Protein AF-A0A323UU46-F1 (afdb_monomer)

Secondary structure (DSSP, 8-state):
-PPP--SSHHHHHHHHTS-HHHHHHHHHHHHIIIIIT---HHHHHHHHHHHHHHH-GGGGSSEEEEEEEETTEEEEEEEETTS--HHHHHHTT-SEEEEE-HHHHHHHHHTT------TT----

Radius of gyration: 17.99 Å; Cα contacts (8 Å, |Δi|>4): 135; chains: 1; bounding box: 52×30×48 Å

Solvent-accessible surface area (backbone atoms only — not comparable to full-atom values): 7345 Å² total; per-residue (Å²): 128,86,77,75,80,56,82,46,66,70,60,34,54,54,49,70,58,35,52,74,68,54,36,50,56,30,54,55,40,18,49,46,30,26,72,77,63,65,38,57,63,61,59,11,46,53,51,18,47,52,56,46,39,74,77,39,69,63,51,78,48,71,55,42,32,33,44,37,26,43,96,92,44,77,50,78,47,78,43,54,54,85,74,71,49,64,67,60,46,40,75,75,64,34,78,43,68,41,81,50,58,64,69,59,47,30,53,75,75,38,78,67,57,84,82,93,68,67,96,77,70,68,82,130

Foldseek 3Di:
DPDDQQPDPVLNVQLVLADPVLNVQLRVQLCCCVPVVVDDSNVSS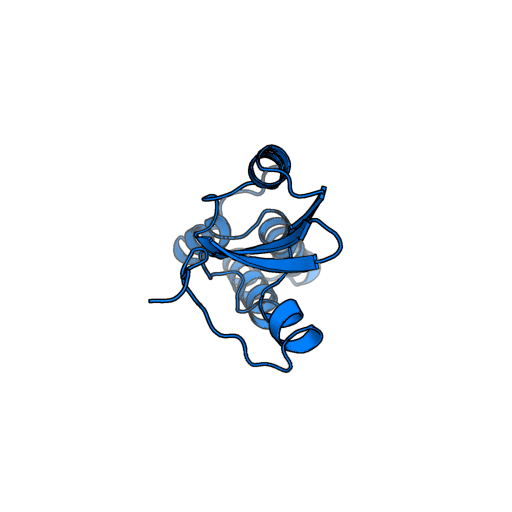VVSNVVSCVVAVCRSPQWWWKFWDAPNDTDIDIDGHPPDDPVNSVVVGTPDIDIDHPVCCCVVPVVNDDDDDDPPPDDD

Organism: NCBI:txid1121029

Nearest PDB structures (foldseek):
  8iy5-assembly1_R  TM=2.659E-01  e=7.001E-01  Homo sapiens
  8xvh-assembly1_R  TM=3.414E-01  e=7.570E+00  Clostridium perfringens
  8zrt-assembly1_R  TM=2.718E-01  e=6.273E+00  Homo sapiens
  8iy6-assembly1_R  TM=2.633E-01  e=9.726E+00  Homo sapiens

Mean predicted aligned error: 7.23 Å

Structure (mmCIF, N/CA/C/O backbone):
data_AF-A0A323UU46-F1
#
_entry.id   AF-A0A323UU46-F1
#
loop_
_atom_site.group_PDB
_atom_site.id
_atom_site.type_symbol
_atom_site.label_atom_id
_atom_site.label_alt_id
_atom_site.label_comp_id
_atom_site.label_asym_id
_atom_site.label_entity_id
_atom_site.label_seq_id
_atom_site.pdbx_PDB_ins_code
_atom_site.Cartn_x
_atom_site.Cartn_y
_atom_site.Cartn_z
_atom_site.occupancy
_atom_site.B_iso_or_equiv
_atom_site.auth_seq_id
_atom_site.auth_comp_id
_atom_site.auth_asym_id
_atom_site.auth_atom_id
_atom_site.pdbx_PDB_model_num
ATOM 1 N N . MET A 1 1 ? 13.255 14.004 -8.532 1.00 43.09 1 MET A N 1
ATOM 2 C CA . MET A 1 1 ? 12.666 14.493 -9.804 1.00 43.09 1 MET A CA 1
ATOM 3 C C . MET A 1 1 ? 11.403 13.683 -10.042 1.00 43.09 1 MET A C 1
ATOM 5 O O . MET A 1 1 ? 11.441 12.516 -9.683 1.00 43.09 1 MET A O 1
ATOM 9 N N . PRO A 1 2 ? 10.300 14.238 -10.572 1.00 51.19 2 PRO A N 1
ATOM 10 C CA . PRO A 1 2 ? 9.163 13.397 -10.943 1.00 51.19 2 PRO A CA 1
ATOM 11 C C . PRO A 1 2 ? 9.630 12.394 -12.002 1.00 51.19 2 PRO A C 1
ATOM 13 O O . PRO A 1 2 ? 10.237 12.811 -12.993 1.00 51.19 2 PRO A O 1
ATOM 16 N N . HIS A 1 3 ? 9.403 11.096 -11.789 1.00 58.81 3 HIS A N 1
ATOM 17 C CA . HIS A 1 3 ? 9.749 10.125 -12.818 1.00 58.81 3 HIS A CA 1
ATOM 18 C C . HIS A 1 3 ? 8.858 10.335 -14.044 1.00 58.81 3 HIS A C 1
ATOM 20 O O . HIS A 1 3 ? 7.665 10.640 -13.910 1.00 58.81 3 HIS A O 1
ATOM 26 N N . PRO A 1 4 ? 9.436 10.223 -15.250 1.00 75.19 4 PRO A N 1
ATOM 27 C CA . PRO A 1 4 ? 8.681 10.341 -16.482 1.00 75.19 4 PRO A CA 1
ATOM 28 C C . PRO A 1 4 ? 7.564 9.295 -16.523 1.00 75.19 4 PRO A C 1
ATOM 30 O O . PRO A 1 4 ? 7.734 8.176 -16.047 1.00 75.19 4 PRO A O 1
ATOM 33 N N . LYS A 1 5 ? 6.436 9.675 -17.130 1.00 87.44 5 LYS A N 1
ATOM 34 C CA . LYS A 1 5 ? 5.292 8.794 -17.395 1.00 87.44 5 LYS A CA 1
ATOM 35 C C . LYS A 1 5 ? 5.764 7.448 -17.962 1.00 87.44 5 LYS A C 1
ATOM 37 O O . LYS A 1 5 ? 6.632 7.453 -18.844 1.00 87.44 5 LYS A O 1
ATOM 42 N N . SER A 1 6 ? 5.198 6.340 -17.477 1.00 93.06 6 SER A N 1
ATOM 43 C CA . SER A 1 6 ? 5.506 5.007 -18.006 1.00 93.06 6 SER A CA 1
ATOM 44 C C . SER A 1 6 ? 5.110 4.902 -19.481 1.00 93.06 6 SER A C 1
ATOM 46 O O . SER A 1 6 ? 4.161 5.554 -19.929 1.00 93.06 6 SER A O 1
ATOM 48 N N . ILE A 1 7 ? 5.859 4.109 -20.249 1.00 94.00 7 ILE A N 1
ATOM 49 C CA . ILE A 1 7 ? 5.657 3.956 -21.697 1.00 94.00 7 ILE A CA 1
ATOM 50 C C . ILE A 1 7 ? 4.335 3.241 -21.964 1.00 94.00 7 ILE A C 1
ATOM 52 O O . ILE A 1 7 ? 3.531 3.688 -22.786 1.00 94.00 7 ILE A O 1
ATOM 56 N N . ASN A 1 8 ? 4.115 2.130 -21.262 1.00 95.88 8 ASN A N 1
ATOM 57 C CA . ASN A 1 8 ? 2.923 1.322 -21.434 1.00 95.88 8 ASN A CA 1
ATOM 58 C C . ASN A 1 8 ? 1.741 1.943 -20.662 1.00 95.88 8 ASN A C 1
ATOM 60 O O . ASN A 1 8 ? 1.849 2.118 -19.445 1.00 95.88 8 ASN A O 1
ATOM 64 N N . PRO A 1 9 ? 0.597 2.237 -21.314 1.00 94.38 9 PRO A N 1
ATOM 65 C CA . PRO A 1 9 ? -0.546 2.869 -20.652 1.00 94.38 9 PRO A CA 1
ATOM 66 C C . PRO A 1 9 ? -1.115 2.072 -19.473 1.00 94.38 9 PRO A C 1
ATOM 68 O O . PRO A 1 9 ? -1.557 2.674 -18.501 1.00 94.38 9 PRO A O 1
ATOM 71 N N . LEU A 1 10 ? -1.085 0.736 -19.537 1.00 93.69 10 LEU A N 1
ATOM 72 C CA . LEU A 1 10 ? -1.573 -0.116 -18.450 1.00 93.69 10 LEU A CA 1
ATOM 73 C C . LEU A 1 10 ? -0.642 -0.045 -17.238 1.00 93.69 10 LEU A C 1
ATOM 75 O O . LEU A 1 10 ? -1.105 0.016 -16.103 1.00 93.69 10 LEU A O 1
ATOM 79 N N . VAL A 1 11 ? 0.672 -0.023 -17.469 1.00 94.94 11 VAL A N 1
ATOM 80 C CA . VAL A 1 11 ? 1.650 0.150 -16.387 1.00 94.94 11 VAL A CA 1
ATOM 81 C C . VAL A 1 11 ? 1.498 1.535 -15.763 1.00 94.94 11 VAL A C 1
ATOM 83 O O . VAL A 1 11 ? 1.476 1.641 -14.543 1.00 94.94 11 VAL A O 1
ATOM 86 N N . ASP A 1 12 ? 1.315 2.578 -16.577 1.00 94.31 12 ASP A N 1
ATOM 87 C CA . ASP A 1 12 ? 1.108 3.948 -16.095 1.00 94.31 12 ASP A CA 1
ATOM 88 C C . ASP A 1 12 ? -0.132 4.072 -15.197 1.00 94.31 12 ASP A C 1
ATOM 90 O O . ASP A 1 12 ? -0.051 4.641 -14.109 1.00 94.31 12 ASP A O 1
ATOM 94 N N . GLU A 1 13 ? -1.263 3.495 -15.612 1.00 91.50 13 GLU A N 1
ATOM 95 C CA . GLU A 1 13 ? -2.496 3.478 -14.817 1.00 91.50 13 GLU A CA 1
ATOM 96 C C . GLU A 1 13 ? -2.287 2.776 -13.466 1.00 91.50 13 GLU A C 1
ATOM 98 O O . GLU A 1 13 ? -2.644 3.311 -12.414 1.00 91.50 13 GLU A O 1
ATOM 103 N N . LEU A 1 14 ? -1.640 1.607 -13.473 1.00 91.31 14 LEU A N 1
ATOM 104 C CA . LEU A 1 14 ? -1.357 0.856 -12.251 1.00 91.31 14 LEU A CA 1
ATOM 105 C C . LEU A 1 14 ? -0.391 1.605 -11.328 1.00 91.31 14 LEU A C 1
ATOM 107 O O . LEU A 1 14 ? -0.626 1.659 -10.122 1.00 91.31 14 LEU A O 1
ATOM 111 N N . VAL A 1 15 ? 0.651 2.236 -11.870 1.00 91.31 15 VAL A N 1
ATOM 112 C CA . VAL A 1 15 ? 1.622 3.023 -11.094 1.00 91.31 15 VAL A CA 1
ATOM 113 C C . VAL A 1 15 ? 0.972 4.256 -10.468 1.00 91.31 15 VAL A C 1
ATOM 115 O O . VAL A 1 15 ? 1.294 4.608 -9.334 1.00 91.31 15 VAL A O 1
ATOM 118 N N . GLN A 1 16 ? 0.019 4.896 -11.152 1.00 88.50 16 GLN A N 1
ATOM 119 C CA . GLN A 1 16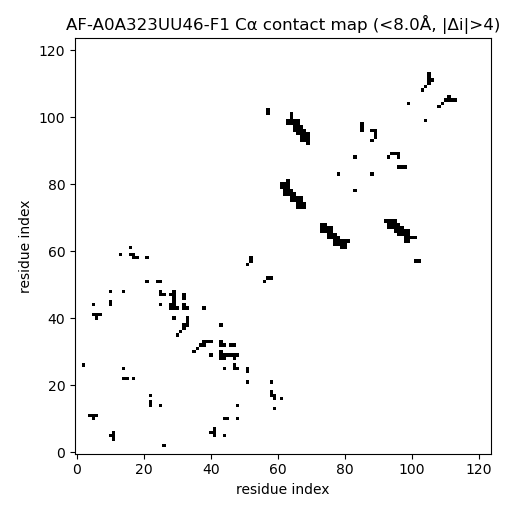 ? -0.745 6.018 -10.592 1.00 88.50 16 GLN A CA 1
ATOM 120 C C . GLN A 1 16 ? -1.645 5.613 -9.421 1.00 88.50 16 GLN A C 1
ATOM 122 O O . GLN A 1 16 ? -1.971 6.461 -8.593 1.00 88.50 16 GLN A O 1
ATOM 127 N N . SER A 1 17 ? -2.015 4.334 -9.331 1.00 83.75 17 SER A N 1
ATOM 128 C CA . SER A 1 17 ? -2.770 3.802 -8.198 1.00 83.75 17 SER A CA 1
ATOM 129 C C . SER A 1 17 ? -1.894 3.456 -6.991 1.00 83.75 17 SER A C 1
ATOM 131 O O . SER A 1 17 ? -2.426 3.119 -5.942 1.00 83.75 17 SER A O 1
ATOM 133 N N . LEU A 1 18 ? -0.564 3.512 -7.092 1.00 84.62 18 LEU A N 1
ATOM 134 C CA . LEU A 1 18 ? 0.318 3.172 -5.974 1.00 84.62 18 LEU A CA 1
ATOM 135 C C . LEU A 1 18 ? 0.360 4.286 -4.919 1.00 84.62 18 LEU A C 1
ATOM 137 O O . LEU A 1 18 ? 0.190 5.471 -5.213 1.00 84.62 18 LEU A O 1
ATOM 141 N N . SER A 1 19 ? 0.657 3.901 -3.674 1.00 80.38 19 SER A N 1
ATOM 142 C CA . SER A 1 19 ? 1.084 4.855 -2.645 1.00 80.38 19 SER A CA 1
ATOM 143 C C . SER A 1 19 ? 2.404 5.532 -3.046 1.00 80.38 19 SER A C 1
ATOM 145 O O . SER A 1 19 ? 3.108 5.063 -3.942 1.00 80.38 19 SER A O 1
ATOM 147 N N . ALA A 1 20 ? 2.781 6.617 -2.361 1.00 83.06 20 ALA A N 1
ATOM 148 C CA . ALA A 1 20 ? 4.045 7.309 -2.632 1.00 83.06 20 ALA A CA 1
ATOM 149 C C . ALA A 1 20 ? 5.268 6.380 -2.487 1.00 83.06 20 ALA A C 1
ATOM 151 O O . ALA A 1 20 ? 6.128 6.363 -3.361 1.00 83.06 20 ALA A O 1
ATOM 152 N N . GLU A 1 21 ? 5.299 5.558 -1.435 1.00 83.38 21 GLU A N 1
ATOM 153 C CA . GLU A 1 21 ? 6.366 4.576 -1.188 1.00 83.38 21 GLU A CA 1
ATOM 154 C C . GLU A 1 21 ? 6.375 3.456 -2.241 1.00 83.38 21 GLU A C 1
ATOM 156 O O . GLU A 1 21 ? 7.431 3.048 -2.729 1.00 83.38 21 GLU A O 1
ATOM 161 N N . GLY A 1 22 ? 5.191 2.977 -2.643 1.00 88.12 22 GLY A N 1
ATOM 162 C CA . GLY A 1 22 ? 5.074 1.992 -3.716 1.00 88.12 22 GLY A CA 1
ATOM 163 C C . GLY A 1 22 ? 5.581 2.549 -5.045 1.00 88.12 22 GLY A C 1
ATOM 164 O O . GLY A 1 22 ? 6.305 1.873 -5.774 1.00 88.12 22 GLY A O 1
ATOM 165 N N . ARG A 1 23 ? 5.259 3.809 -5.338 1.00 91.00 23 ARG A N 1
ATOM 166 C CA . ARG A 1 23 ? 5.737 4.499 -6.532 1.00 91.00 23 ARG A CA 1
ATOM 167 C C . ARG A 1 23 ? 7.256 4.667 -6.528 1.00 91.00 23 ARG A C 1
ATOM 169 O O . ARG A 1 23 ? 7.878 4.319 -7.523 1.00 91.00 23 ARG A O 1
ATOM 176 N N . GLU A 1 24 ? 7.842 5.116 -5.421 1.00 91.25 24 GLU A N 1
ATOM 177 C CA . GLU A 1 24 ? 9.299 5.233 -5.266 1.00 91.25 24 GLU A CA 1
ATOM 178 C C . GLU A 1 24 ? 9.991 3.876 -5.471 1.00 91.25 24 GLU A C 1
ATOM 180 O O . GLU A 1 24 ? 10.908 3.753 -6.280 1.00 91.25 24 GLU A O 1
ATOM 185 N N . THR A 1 25 ? 9.470 2.816 -4.845 1.00 92.38 25 THR A N 1
ATOM 186 C CA . THR A 1 25 ? 9.997 1.452 -5.016 1.00 92.38 25 THR A CA 1
ATOM 187 C C . THR A 1 25 ? 9.927 0.987 -6.474 1.00 92.38 25 THR A C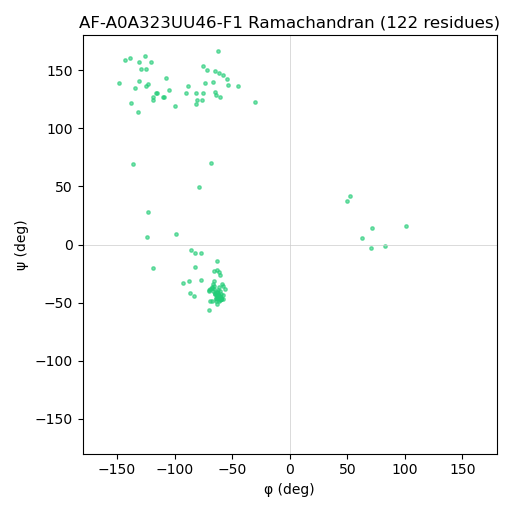 1
ATOM 189 O O . THR A 1 25 ? 10.861 0.359 -6.975 1.00 92.38 25 THR A O 1
ATOM 192 N N . PHE A 1 26 ? 8.820 1.257 -7.169 1.00 94.94 26 PHE A N 1
ATOM 193 C CA . PHE A 1 26 ? 8.679 0.946 -8.592 1.00 94.94 26 PHE A CA 1
ATOM 194 C C . PHE A 1 26 ? 9.722 1.699 -9.430 1.00 94.94 26 PHE A C 1
ATOM 196 O O . PHE A 1 26 ? 10.410 1.092 -10.249 1.00 94.94 26 PHE A O 1
ATOM 203 N N . GLU A 1 27 ? 9.853 3.002 -9.197 1.00 95.19 27 GLU A N 1
ATOM 204 C CA . GLU A 1 27 ? 10.728 3.913 -9.930 1.00 95.19 27 GLU A CA 1
ATOM 205 C C . GLU A 1 27 ? 12.211 3.525 -9.796 1.00 95.19 27 GLU A C 1
ATOM 207 O O . GLU A 1 27 ? 12.930 3.455 -10.798 1.00 95.19 27 GLU A O 1
ATOM 212 N N . GLU A 1 28 ? 12.655 3.182 -8.585 1.00 94.94 28 GLU A N 1
ATOM 213 C CA . GLU A 1 28 ? 14.005 2.673 -8.333 1.00 94.94 28 GLU A CA 1
ATOM 214 C C . GLU A 1 28 ? 14.265 1.348 -9.060 1.00 94.94 28 GLU A C 1
ATOM 216 O O . GLU A 1 28 ? 15.300 1.169 -9.706 1.00 94.94 28 GLU A O 1
ATOM 221 N N . ARG A 1 29 ? 13.319 0.403 -8.984 1.00 95.44 29 ARG A N 1
ATOM 222 C CA . ARG A 1 29 ? 13.479 -0.927 -9.589 1.00 95.44 29 ARG A CA 1
ATOM 223 C C . ARG A 1 29 ? 13.461 -0.870 -11.110 1.00 95.44 29 ARG A C 1
ATOM 225 O O . ARG A 1 29 ? 14.262 -1.565 -11.731 1.00 95.44 29 ARG A O 1
ATOM 232 N N . ALA A 1 30 ? 12.612 -0.025 -11.692 1.00 96.44 30 ALA A N 1
ATOM 233 C CA . ALA A 1 30 ? 12.586 0.215 -13.129 1.00 96.44 30 ALA A CA 1
ATOM 234 C C . ALA A 1 30 ? 13.926 0.792 -13.604 1.00 96.44 30 ALA A C 1
ATOM 236 O O . ALA A 1 30 ? 14.491 0.293 -14.573 1.00 96.44 30 ALA A O 1
ATOM 237 N N . GLY A 1 31 ? 14.486 1.759 -12.866 1.00 94.81 31 GLY A N 1
ATOM 238 C CA . GLY A 1 31 ? 15.803 2.322 -13.163 1.00 94.81 31 GLY A CA 1
ATOM 239 C C . GLY A 1 31 ? 16.921 1.277 -13.130 1.00 94.81 31 GLY A C 1
ATOM 240 O O . GLY A 1 31 ? 17.710 1.197 -14.067 1.00 94.81 31 GLY A O 1
ATOM 241 N N . VAL A 1 32 ? 16.964 0.426 -12.101 1.00 96.00 32 VAL A N 1
ATOM 242 C CA . VAL A 1 32 ? 17.959 -0.661 -12.020 1.00 96.00 32 VAL A CA 1
ATOM 243 C C . VAL A 1 32 ? 17.823 -1.626 -13.202 1.00 96.00 32 VAL A C 1
ATOM 245 O O . VAL A 1 32 ? 18.820 -2.006 -13.808 1.00 96.00 32 VAL A O 1
ATOM 248 N N . MET A 1 33 ? 16.602 -2.026 -13.560 1.00 97.06 33 MET A N 1
ATOM 249 C CA . MET A 1 33 ? 16.383 -2.966 -14.665 1.00 97.06 33 MET A CA 1
ATOM 250 C C . MET A 1 33 ? 16.742 -2.364 -16.032 1.00 97.06 33 MET A C 1
ATOM 252 O O . MET A 1 33 ? 17.305 -3.068 -16.868 1.00 97.06 33 MET A O 1
ATOM 256 N N . GLU A 1 34 ? 16.473 -1.073 -16.244 1.00 96.75 34 GLU A N 1
ATOM 257 C CA . GLU A 1 34 ? 16.826 -0.358 -17.477 1.00 96.75 34 GLU A CA 1
ATOM 258 C C . GLU A 1 34 ? 18.342 -0.151 -17.595 1.00 96.75 34 GLU A C 1
ATOM 260 O O . GLU A 1 34 ? 18.959 -0.566 -18.576 1.00 96.75 34 GLU A O 1
ATOM 265 N N . PHE A 1 35 ? 18.961 0.478 -16.593 1.00 94.81 35 PHE A N 1
ATOM 266 C CA . PHE A 1 35 ? 20.341 0.953 -16.708 1.00 94.81 35 PHE A CA 1
ATOM 267 C C . PHE A 1 35 ? 21.382 -0.106 -16.343 1.00 94.81 35 PHE A C 1
ATOM 269 O O . PHE A 1 35 ? 22.379 -0.237 -17.054 1.00 94.81 35 PHE A O 1
ATOM 276 N N . ASP A 1 36 ? 21.148 -0.883 -15.283 1.00 95.81 36 ASP A N 1
ATOM 277 C CA . ASP A 1 36 ? 22.091 -1.918 -14.837 1.00 95.81 36 ASP A CA 1
ATOM 278 C C . ASP A 1 36 ? 21.762 -3.285 -15.455 1.00 95.81 36 ASP A C 1
ATOM 280 O O . ASP A 1 36 ? 22.660 -4.083 -15.730 1.00 95.81 36 ASP A O 1
ATOM 284 N N . GLY A 1 37 ? 20.472 -3.564 -15.677 1.00 93.88 37 GLY A N 1
ATOM 285 C CA . GLY A 1 37 ? 19.984 -4.804 -16.285 1.00 93.88 37 GLY A CA 1
ATOM 286 C C . GLY A 1 37 ? 20.041 -4.822 -17.815 1.00 93.88 37 GLY A C 1
ATOM 287 O O . GLY A 1 37 ? 20.042 -5.901 -18.405 1.00 93.88 37 GLY A O 1
ATOM 288 N N . GLY A 1 38 ? 20.121 -3.652 -18.458 1.00 95.50 38 GLY A N 1
ATOM 289 C CA . GLY A 1 38 ? 20.156 -3.523 -19.917 1.00 95.50 38 GLY A CA 1
ATOM 290 C C . GLY A 1 38 ? 18.826 -3.839 -20.604 1.00 95.50 38 GLY A C 1
ATOM 291 O O . GLY A 1 38 ? 18.800 -4.032 -21.823 1.00 95.50 38 GLY A O 1
ATOM 292 N N . GLU A 1 39 ? 17.732 -3.908 -19.846 1.00 97.56 39 GLU A N 1
ATOM 293 C CA . GLU A 1 39 ? 16.406 -4.105 -20.413 1.00 97.56 39 GLU A CA 1
ATOM 294 C C . GLU A 1 39 ? 15.940 -2.841 -21.130 1.00 97.56 39 GLU A C 1
ATOM 296 O O . GLU A 1 39 ? 16.265 -1.713 -20.753 1.00 97.56 39 GLU A O 1
ATOM 301 N N . ASN A 1 40 ? 15.116 -3.013 -22.163 1.00 96.81 40 ASN A N 1
ATOM 302 C CA . ASN A 1 40 ? 14.418 -1.858 -22.709 1.00 96.81 40 ASN A CA 1
ATOM 303 C C . ASN A 1 40 ? 13.450 -1.303 -21.653 1.00 96.81 40 ASN A C 1
ATOM 305 O O . ASN A 1 40 ? 12.893 -2.049 -20.846 1.00 96.81 40 ASN A O 1
ATOM 309 N N . ARG A 1 41 ? 13.219 0.009 -21.692 1.00 94.69 41 ARG A N 1
ATOM 310 C CA . ARG A 1 41 ? 12.442 0.703 -20.667 1.00 94.69 41 ARG A CA 1
ATOM 311 C C . ARG A 1 41 ? 11.034 0.135 -20.451 1.00 94.69 41 ARG A C 1
ATOM 313 O O . ARG A 1 41 ? 10.596 0.046 -19.312 1.00 94.69 41 ARG A O 1
ATOM 320 N N . GLU A 1 42 ? 10.334 -0.286 -21.506 1.00 95.88 42 GLU A N 1
ATOM 321 C CA . GLU A 1 42 ? 8.986 -0.857 -21.364 1.00 95.88 42 GLU A CA 1
ATOM 322 C C . GLU A 1 42 ? 9.010 -2.182 -20.581 1.00 95.88 42 GLU A C 1
ATOM 324 O O . GLU A 1 42 ? 8.193 -2.394 -19.683 1.00 95.88 42 GLU A O 1
ATOM 329 N N . LEU A 1 43 ? 9.980 -3.055 -20.870 1.00 96.75 43 LEU A N 1
ATOM 330 C CA . LEU A 1 43 ? 10.163 -4.308 -20.140 1.00 96.75 43 LEU A CA 1
ATOM 331 C C . LEU A 1 43 ? 10.670 -4.069 -18.711 1.00 96.75 43 LEU A C 1
ATOM 333 O O . LEU A 1 43 ? 10.188 -4.719 -17.784 1.00 96.75 43 LEU A O 1
ATOM 337 N N . ALA A 1 44 ? 11.579 -3.112 -18.514 1.00 97.75 44 ALA A N 1
ATOM 338 C CA . ALA A 1 44 ? 12.066 -2.718 -17.194 1.00 97.75 44 ALA A CA 1
ATOM 339 C C . ALA A 1 44 ? 10.924 -2.226 -16.287 1.00 97.75 44 ALA A C 1
ATOM 341 O O . ALA A 1 44 ? 10.789 -2.687 -15.154 1.00 97.75 44 ALA A O 1
ATOM 342 N N . GLU A 1 45 ? 10.052 -1.354 -16.803 1.00 96.94 45 GLU A N 1
ATOM 343 C CA . GLU A 1 45 ? 8.859 -0.878 -16.096 1.00 96.94 45 GLU A CA 1
ATOM 344 C C . GLU A 1 45 ? 7.909 -2.049 -15.762 1.00 96.94 45 GLU A C 1
ATOM 346 O O . GLU A 1 45 ? 7.478 -2.198 -14.617 1.00 96.94 45 GLU A O 1
ATOM 351 N N . ALA A 1 46 ? 7.624 -2.945 -16.713 1.00 96.75 46 ALA A N 1
ATOM 352 C CA . ALA A 1 46 ? 6.753 -4.096 -16.464 1.00 96.75 46 ALA A CA 1
ATOM 353 C C . ALA A 1 46 ? 7.311 -5.049 -15.387 1.00 96.75 46 ALA A C 1
ATOM 355 O O . ALA A 1 46 ? 6.581 -5.475 -14.487 1.00 96.75 46 ALA A O 1
ATOM 356 N N . LEU A 1 47 ? 8.606 -5.371 -15.447 1.00 97.06 47 LEU A N 1
ATOM 357 C CA . LEU A 1 47 ? 9.266 -6.244 -14.474 1.00 97.06 47 LEU A CA 1
ATOM 358 C C . LEU A 1 47 ? 9.347 -5.600 -13.086 1.00 97.06 47 LEU A C 1
ATOM 360 O O . LEU A 1 47 ? 9.142 -6.291 -12.087 1.00 97.06 47 LEU A O 1
ATOM 364 N N . ALA A 1 48 ? 9.585 -4.290 -13.010 1.00 96.12 48 ALA A N 1
ATOM 365 C CA . ALA A 1 48 ? 9.596 -3.551 -11.753 1.00 96.12 48 ALA A CA 1
ATOM 366 C C . ALA A 1 48 ? 8.223 -3.574 -11.073 1.00 96.12 48 ALA A C 1
ATOM 368 O O . ALA A 1 48 ? 8.133 -3.829 -9.869 1.00 96.12 48 ALA A O 1
ATOM 369 N N . LEU A 1 49 ? 7.148 -3.386 -11.846 1.00 95.00 49 LEU A N 1
ATOM 370 C CA . LEU A 1 49 ? 5.788 -3.488 -11.327 1.00 95.00 49 LEU A CA 1
ATOM 371 C C . LEU A 1 49 ? 5.483 -4.910 -10.837 1.00 95.00 49 LEU A C 1
ATOM 373 O O . LEU A 1 49 ? 4.975 -5.077 -9.732 1.00 95.00 49 LEU A O 1
ATOM 377 N N . LEU A 1 50 ? 5.835 -5.947 -11.604 1.00 95.06 50 LEU A N 1
ATOM 378 C CA . LEU A 1 50 ? 5.647 -7.339 -11.176 1.00 95.06 50 LEU A CA 1
ATOM 379 C C . LEU A 1 50 ? 6.427 -7.668 -9.898 1.00 95.06 50 LEU A C 1
ATOM 381 O O . LEU A 1 50 ? 5.911 -8.359 -9.021 1.00 95.06 50 LEU A O 1
ATOM 385 N N . ASP A 1 51 ? 7.655 -7.171 -9.775 1.00 94.50 51 ASP A N 1
ATOM 386 C CA . ASP A 1 51 ? 8.487 -7.360 -8.590 1.00 94.50 51 ASP A CA 1
ATOM 387 C C . ASP A 1 51 ? 7.901 -6.655 -7.355 1.00 94.50 51 ASP A C 1
ATOM 389 O O . ASP A 1 51 ? 7.899 -7.227 -6.260 1.00 94.50 51 ASP A O 1
ATOM 393 N N . LEU A 1 52 ? 7.331 -5.457 -7.529 1.00 91.69 52 LEU A N 1
ATOM 394 C CA . LEU A 1 52 ? 6.580 -4.768 -6.480 1.00 91.69 52 LEU A CA 1
ATOM 395 C C . LEU A 1 52 ? 5.340 -5.567 -6.075 1.00 91.69 52 LEU A C 1
ATOM 397 O O . LEU A 1 52 ? 5.159 -5.845 -4.892 1.00 91.69 52 LEU A O 1
ATOM 401 N N . LEU A 1 53 ? 4.513 -5.988 -7.034 1.00 89.62 53 LEU A N 1
ATOM 402 C CA . LEU A 1 53 ? 3.271 -6.723 -6.767 1.00 89.62 53 LEU A CA 1
ATOM 403 C C . LEU A 1 53 ? 3.524 -8.099 -6.153 1.00 89.62 53 LEU A C 1
ATOM 405 O O . LEU A 1 53 ? 2.739 -8.568 -5.333 1.00 89.62 53 LEU A O 1
ATOM 409 N N . LYS A 1 54 ? 4.645 -8.739 -6.491 1.00 88.56 54 LYS A N 1
ATOM 410 C CA . LYS A 1 54 ? 5.082 -9.979 -5.846 1.00 88.56 54 LYS A CA 1
ATOM 411 C C . LYS A 1 54 ? 5.331 -9.785 -4.348 1.00 88.56 54 LYS A C 1
ATOM 413 O O . LYS A 1 54 ? 5.074 -10.702 -3.571 1.00 88.56 54 LYS A O 1
ATOM 418 N N . ARG A 1 55 ? 5.853 -8.623 -3.944 1.00 82.62 55 ARG A N 1
ATOM 419 C CA . ARG A 1 55 ? 6.149 -8.286 -2.541 1.00 82.62 55 ARG A CA 1
ATOM 420 C C . ARG A 1 55 ? 4.952 -7.664 -1.819 1.00 82.62 55 ARG A C 1
ATOM 422 O O . ARG A 1 55 ? 4.773 -7.898 -0.629 1.00 82.62 55 ARG A O 1
ATOM 429 N N . HIS A 1 56 ? 4.119 -6.930 -2.550 1.00 79.38 56 HIS A N 1
ATOM 430 C CA . HIS A 1 56 ? 2.981 -6.169 -2.042 1.00 79.38 56 HIS A CA 1
ATOM 431 C C . HIS A 1 56 ? 1.754 -6.377 -2.944 1.00 79.38 56 HIS A C 1
ATOM 433 O O . HIS A 1 56 ? 1.319 -5.447 -3.624 1.00 79.38 56 HIS A O 1
ATOM 439 N N . PRO A 1 57 ? 1.152 -7.581 -2.970 1.00 76.62 57 PRO A N 1
ATOM 440 C CA . PRO A 1 57 ? 0.024 -7.873 -3.862 1.00 76.62 57 PRO A CA 1
ATOM 441 C C . PRO A 1 57 ? -1.197 -6.987 -3.577 1.00 76.62 57 PRO A C 1
ATOM 443 O O . PRO A 1 57 ? -2.015 -6.744 -4.459 1.00 76.62 57 PRO A O 1
ATOM 446 N N . ALA A 1 58 ? -1.297 -6.465 -2.353 1.00 76.62 58 ALA A N 1
ATOM 447 C CA . ALA A 1 58 ? -2.334 -5.537 -1.930 1.00 76.62 58 ALA A CA 1
ATOM 448 C C . ALA A 1 58 ? -2.123 -4.088 -2.414 1.00 76.62 58 ALA A C 1
ATOM 450 O O . ALA A 1 58 ? -3.017 -3.271 -2.227 1.00 76.62 58 ALA A O 1
ATOM 451 N N . ALA A 1 59 ? -0.987 -3.745 -3.035 1.00 75.31 59 ALA A N 1
ATOM 452 C CA . ALA A 1 59 ? -0.682 -2.367 -3.436 1.00 75.31 59 ALA A CA 1
ATOM 453 C C . ALA A 1 59 ? -1.693 -1.780 -4.442 1.00 75.31 59 ALA A C 1
ATOM 455 O O . ALA A 1 59 ? -1.899 -0.569 -4.466 1.00 75.31 59 ALA A O 1
ATOM 456 N N . LEU A 1 60 ? -2.357 -2.641 -5.222 1.00 77.38 60 LEU A N 1
ATOM 457 C CA . LEU A 1 60 ? -3.420 -2.260 -6.164 1.00 77.38 60 LEU A CA 1
ATOM 458 C C . LEU A 1 60 ? -4.808 -2.175 -5.528 1.00 77.38 60 LEU A C 1
ATOM 460 O O . LEU A 1 60 ? -5.780 -1.846 -6.205 1.00 77.38 60 LEU A O 1
ATOM 464 N N . LEU A 1 61 ? -4.942 -2.527 -4.251 1.00 80.94 61 LEU A N 1
ATOM 465 C CA . LEU A 1 61 ? -6.210 -2.368 -3.563 1.00 80.94 61 LEU A CA 1
ATOM 466 C C . LEU A 1 61 ? -6.388 -0.888 -3.241 1.00 80.94 61 LEU A C 1
ATOM 468 O O . LEU A 1 61 ? -5.498 -0.263 -2.666 1.00 80.94 61 LEU A O 1
ATOM 472 N N . ASP A 1 62 ? -7.551 -0.341 -3.584 1.00 81.62 62 ASP A N 1
ATOM 473 C CA . ASP A 1 62 ? -7.901 1.060 -3.335 1.00 81.62 62 ASP A CA 1
ATOM 474 C C . ASP A 1 62 ? -8.318 1.276 -1.869 1.00 81.62 62 ASP A C 1
ATOM 476 O O . ASP A 1 62 ? -9.392 1.793 -1.550 1.00 81.62 62 ASP A O 1
ATOM 480 N N . VAL A 1 63 ? -7.486 0.774 -0.953 1.00 86.25 63 VAL A N 1
ATOM 481 C CA . VAL A 1 63 ? -7.709 0.799 0.488 1.00 86.25 63 VAL A CA 1
ATOM 482 C C . VAL A 1 63 ? -6.479 1.310 1.223 1.00 86.25 63 VAL A C 1
ATOM 484 O O . VAL A 1 63 ? -5.350 0.938 0.906 1.00 86.25 63 VAL A O 1
ATOM 487 N N . ASP A 1 64 ? -6.732 2.109 2.253 1.00 87.38 64 ASP A N 1
ATOM 488 C CA . ASP A 1 64 ? -5.750 2.501 3.257 1.00 87.38 64 ASP A CA 1
ATOM 489 C C . ASP A 1 64 ? -6.069 1.763 4.558 1.00 87.38 64 ASP A C 1
ATOM 491 O O . ASP A 1 64 ? -7.243 1.575 4.917 1.00 87.38 64 ASP A O 1
ATOM 495 N N . VAL A 1 65 ? -5.025 1.358 5.282 1.00 91.25 65 VAL A N 1
ATOM 496 C CA . VAL A 1 65 ? -5.164 0.752 6.607 1.00 91.25 65 VAL A CA 1
ATOM 497 C C . VAL A 1 65 ? -4.444 1.609 7.634 1.00 91.25 65 VAL A C 1
ATOM 499 O O . VAL A 1 65 ? -3.264 1.919 7.496 1.00 91.25 65 VAL A O 1
ATOM 502 N N . PHE A 1 66 ? -5.156 1.975 8.696 1.00 92.94 66 PHE A N 1
ATOM 503 C CA . PHE A 1 66 ? -4.609 2.757 9.797 1.00 92.94 66 PHE A CA 1
ATOM 504 C C . PHE A 1 66 ? -4.617 1.945 11.085 1.00 92.94 66 PHE A C 1
ATOM 506 O O . PHE A 1 66 ? -5.655 1.425 11.490 1.00 92.94 66 PHE A O 1
ATOM 513 N N . SER A 1 67 ? -3.480 1.909 11.775 1.00 94.88 67 SER A N 1
ATOM 514 C CA . SER A 1 67 ? -3.433 1.621 13.203 1.00 94.88 67 SER A CA 1
ATOM 515 C C . SER A 1 67 ? -3.751 2.904 13.964 1.00 94.88 67 SER A C 1
ATOM 517 O O . SER A 1 67 ? -3.072 3.924 13.800 1.00 94.88 67 SER A O 1
ATOM 519 N N . ILE A 1 68 ? -4.800 2.854 14.777 1.00 94.75 68 ILE A N 1
ATOM 520 C CA . ILE A 1 68 ? -5.284 3.971 15.584 1.00 94.75 68 ILE A CA 1
ATOM 521 C C . ILE A 1 68 ? -5.305 3.577 17.058 1.00 94.75 68 ILE A C 1
ATOM 523 O O . ILE A 1 68 ? -5.728 2.475 17.394 1.00 94.75 68 ILE A O 1
ATOM 527 N N . THR A 1 69 ? -4.887 4.474 17.945 1.00 95.12 69 THR A N 1
ATOM 528 C CA . THR A 1 69 ? -4.969 4.254 19.396 1.00 95.12 69 THR A CA 1
ATOM 529 C C . THR A 1 69 ? -5.725 5.386 20.063 1.00 95.12 69 THR A C 1
ATOM 531 O O . THR A 1 69 ? -5.488 6.560 19.769 1.00 95.12 69 THR A O 1
ATOM 534 N N . ARG A 1 70 ? -6.617 5.023 20.983 1.00 91.50 70 ARG A N 1
ATOM 535 C CA . ARG A 1 70 ? -7.309 5.938 21.891 1.00 91.50 70 ARG A CA 1
ATOM 536 C C . ARG A 1 70 ? -7.578 5.215 23.205 1.00 91.50 70 ARG A C 1
ATOM 538 O O . ARG A 1 70 ? -7.942 4.043 23.174 1.00 91.50 70 ARG A O 1
ATOM 545 N N . ASP A 1 71 ? -7.398 5.896 24.335 1.00 91.56 71 ASP A N 1
ATOM 546 C CA . ASP A 1 71 ? -7.667 5.333 25.666 1.00 91.56 71 ASP A CA 1
ATOM 547 C C . ASP A 1 71 ? -6.948 3.982 25.889 1.00 91.56 71 ASP A C 1
ATOM 549 O O . ASP A 1 71 ? -7.521 3.025 26.403 1.00 91.56 71 ASP A O 1
ATOM 553 N N . GLN A 1 72 ? -5.684 3.890 25.447 1.00 90.06 72 GLN A N 1
ATOM 554 C CA . GLN A 1 72 ? -4.846 2.672 25.469 1.00 90.06 72 GLN A CA 1
ATOM 555 C C . GLN A 1 72 ? -5.358 1.490 24.621 1.00 90.06 72 GLN A C 1
ATOM 557 O O . GLN A 1 72 ? -4.752 0.419 24.628 1.00 90.06 72 GLN A O 1
ATOM 562 N N . VAL A 1 73 ? -6.432 1.667 23.850 1.00 91.62 73 VAL A N 1
ATOM 563 C CA . VAL A 1 73 ? -6.969 0.640 22.954 1.00 91.62 73 VAL A CA 1
ATOM 564 C C . VAL A 1 73 ? -6.501 0.912 21.531 1.00 91.62 73 VAL A C 1
ATOM 566 O O . VAL A 1 73 ? -6.821 1.951 20.951 1.00 91.62 73 VAL A O 1
ATOM 569 N N . THR A 1 74 ? -5.764 -0.039 20.955 1.00 93.12 74 THR A N 1
ATOM 570 C CA . THR A 1 74 ? -5.394 -0.017 19.536 1.00 93.12 74 THR A CA 1
ATOM 571 C C . THR A 1 74 ? -6.447 -0.732 18.697 1.00 93.12 74 THR A C 1
ATOM 573 O O . THR A 1 74 ? -6.838 -1.861 18.989 1.00 93.12 74 THR A O 1
ATOM 576 N N . GLN A 1 75 ? -6.884 -0.073 17.630 1.00 92.00 75 GLN A N 1
ATOM 577 C CA . GLN A 1 75 ? -7.790 -0.599 16.618 1.00 92.00 75 GLN A CA 1
ATOM 578 C C . GLN A 1 75 ? -7.163 -0.443 15.231 1.00 92.00 75 GLN A C 1
ATOM 580 O O . GLN A 1 75 ? -6.233 0.343 15.030 1.00 92.00 75 GLN A O 1
ATOM 585 N N . PHE A 1 76 ? -7.692 -1.191 14.268 1.00 93.06 76 PHE A N 1
ATOM 586 C CA . PHE A 1 76 ? -7.285 -1.109 12.872 1.00 93.06 76 PHE A CA 1
ATOM 587 C C . PHE A 1 76 ? -8.486 -0.701 12.027 1.00 93.06 76 PHE A C 1
ATOM 589 O O . PHE A 1 76 ? -9.538 -1.337 12.086 1.00 93.06 76 PHE A O 1
ATOM 596 N N . LEU A 1 77 ? -8.334 0.378 11.264 1.00 91.62 77 LEU A N 1
ATOM 597 C CA . LEU A 1 77 ? -9.342 0.859 10.328 1.00 91.62 77 LEU A CA 1
ATOM 598 C C . LEU A 1 77 ? -8.914 0.513 8.915 1.00 91.62 77 LEU A C 1
ATOM 600 O O . LEU A 1 77 ? -7.786 0.802 8.537 1.00 91.62 77 LEU A O 1
ATOM 604 N N . VAL A 1 78 ? -9.839 -0.041 8.139 1.00 91.56 78 VAL A N 1
ATOM 605 C CA . VAL A 1 78 ? -9.708 -0.179 6.689 1.00 91.56 78 VAL A CA 1
ATOM 606 C C . VAL A 1 78 ? -10.691 0.794 6.055 1.00 91.56 78 VAL A C 1
ATOM 608 O O . VAL A 1 78 ? -11.878 0.794 6.395 1.00 91.56 78 VAL A O 1
ATOM 611 N N . CYS A 1 79 ? -10.221 1.639 5.148 1.00 88.88 79 CYS A N 1
ATOM 612 C CA . CYS A 1 79 ? -11.072 2.560 4.407 1.00 88.88 79 CYS A CA 1
ATOM 613 C C . CYS A 1 79 ? -10.659 2.622 2.943 1.00 88.88 79 CYS A C 1
ATOM 615 O O . CYS A 1 79 ? -9.539 2.273 2.604 1.00 88.88 79 CYS A O 1
ATOM 617 N N . HIS A 1 80 ? -11.562 3.092 2.082 1.00 88.06 80 HIS A N 1
ATOM 618 C CA . HIS A 1 80 ? -11.201 3.453 0.712 1.00 88.06 80 HIS A CA 1
ATOM 619 C C . HIS A 1 80 ? -10.050 4.463 0.720 1.00 88.06 80 HIS A C 1
ATOM 621 O O . HIS A 1 80 ? -10.049 5.364 1.572 1.00 88.06 80 HIS A O 1
ATOM 627 N N . ARG A 1 81 ? -9.123 4.339 -0.230 1.00 84.25 81 ARG A N 1
ATOM 628 C CA . ARG A 1 81 ? -7.960 5.216 -0.319 1.00 84.25 81 ARG A CA 1
ATOM 629 C C . ARG A 1 81 ? -8.349 6.685 -0.350 1.00 84.25 81 ARG A C 1
ATOM 631 O O . ARG A 1 81 ? -9.335 7.064 -0.990 1.00 84.25 81 ARG A O 1
ATOM 638 N N . GLY A 1 82 ? -7.607 7.504 0.390 1.00 83.69 82 GLY A N 1
ATOM 639 C CA . GLY A 1 82 ? -7.791 8.954 0.463 1.00 83.69 82 GLY A CA 1
ATOM 640 C C . GLY A 1 82 ? -9.060 9.401 1.195 1.00 83.69 82 GLY A C 1
ATOM 641 O O . GLY A 1 82 ? -9.264 10.599 1.397 1.00 83.69 82 GLY A O 1
ATOM 642 N N . ARG A 1 83 ? -9.918 8.472 1.641 1.00 86.69 83 ARG A N 1
ATOM 643 C CA . ARG A 1 83 ? -11.143 8.818 2.371 1.00 86.69 83 ARG A CA 1
ATOM 644 C C . ARG A 1 83 ? -10.832 9.434 3.727 1.00 86.69 83 ARG A C 1
ATOM 646 O O . ARG A 1 83 ? -11.597 10.279 4.178 1.00 86.69 83 ARG A O 1
ATOM 653 N N . MET A 1 84 ? -9.761 8.995 4.384 1.00 88.12 84 MET A N 1
ATOM 654 C CA . MET A 1 84 ? -9.311 9.492 5.684 1.00 88.12 84 MET A CA 1
ATOM 655 C C . MET A 1 84 ? -7.833 9.858 5.637 1.00 88.12 84 MET A C 1
ATOM 657 O O . MET A 1 84 ? -7.055 9.254 4.912 1.00 88.12 84 MET A O 1
ATOM 661 N N . THR A 1 85 ? -7.449 10.830 6.462 1.00 89.44 85 THR A N 1
ATOM 662 C CA . THR A 1 85 ? -6.051 11.211 6.677 1.00 89.44 85 THR A CA 1
ATOM 663 C C . THR A 1 85 ? -5.685 11.042 8.144 1.00 89.44 85 THR A C 1
ATOM 665 O O . THR A 1 85 ? -6.548 11.104 9.030 1.00 89.44 85 THR A O 1
ATOM 668 N N . ALA A 1 86 ? -4.390 10.889 8.428 1.00 88.19 86 ALA A N 1
ATOM 669 C CA . ALA A 1 86 ? -3.909 10.823 9.804 1.00 88.19 86 ALA A CA 1
ATOM 670 C C . ALA A 1 86 ? -4.280 12.082 10.611 1.00 88.19 86 ALA A C 1
ATOM 672 O O . ALA A 1 86 ? -4.630 11.991 11.785 1.00 88.19 86 ALA A O 1
ATOM 673 N N . GLU A 1 87 ? -4.270 13.254 9.974 1.00 90.31 87 GLU A N 1
ATOM 674 C CA . GLU A 1 87 ? -4.710 14.519 10.572 1.00 90.31 87 GLU A CA 1
ATOM 675 C C . GLU A 1 87 ? -6.195 14.494 10.940 1.00 90.31 87 GLU A C 1
ATOM 677 O O . GLU A 1 87 ? -6.565 14.872 12.053 1.00 90.31 87 GLU A O 1
ATOM 682 N N . ARG A 1 88 ? -7.051 13.986 10.043 1.00 90.19 88 ARG A N 1
ATOM 683 C CA . ARG A 1 88 ? -8.485 13.862 10.311 1.00 90.19 88 ARG A CA 1
ATOM 684 C C . ARG A 1 88 ? -8.749 12.920 11.481 1.00 90.19 88 ARG A C 1
ATOM 686 O O . ARG A 1 88 ? -9.558 13.255 12.344 1.00 90.19 88 ARG A O 1
ATOM 693 N N . LEU A 1 89 ? -8.052 11.789 11.542 1.00 91.56 89 LEU A N 1
ATOM 694 C CA . LEU A 1 89 ? -8.157 10.838 12.650 1.00 91.56 89 LEU A CA 1
ATOM 695 C C . LEU A 1 89 ? -7.700 11.468 13.978 1.00 91.56 89 LEU A C 1
ATOM 697 O O . LEU A 1 89 ? -8.403 11.369 14.983 1.00 91.56 89 LEU A O 1
ATOM 701 N N . ARG A 1 90 ? -6.596 12.219 13.985 1.00 92.06 90 ARG A N 1
ATOM 702 C CA . ARG A 1 90 ? -6.160 12.959 15.183 1.00 92.06 90 ARG A CA 1
ATOM 703 C C . ARG A 1 90 ? -7.180 14.013 15.617 1.00 92.06 90 ARG A C 1
ATOM 705 O O . ARG A 1 90 ? -7.458 14.138 16.805 1.00 92.06 90 ARG A O 1
ATOM 712 N N . SER A 1 91 ? -7.814 14.708 14.668 1.00 91.94 91 SER A N 1
ATOM 713 C CA . SER A 1 91 ? -8.822 15.739 14.971 1.00 91.94 91 SER A CA 1
ATOM 714 C C . SER A 1 91 ? -10.075 15.209 15.685 1.00 91.94 91 SER A C 1
ATOM 716 O O . SER A 1 91 ? -10.765 15.979 16.347 1.00 91.94 91 SER A O 1
ATOM 718 N N . VAL A 1 92 ? -10.365 13.906 15.580 1.00 88.88 92 VAL A N 1
ATOM 719 C CA . VAL A 1 92 ? -11.512 13.255 16.243 1.00 88.88 92 VAL A CA 1
ATOM 720 C C . VAL A 1 92 ? -11.132 12.523 17.539 1.00 88.88 92 VAL A C 1
ATOM 722 O O . VAL A 1 92 ? -11.965 11.824 18.116 1.00 88.88 92 VAL A O 1
ATOM 725 N N . GLY A 1 93 ? -9.897 12.706 18.023 1.00 88.81 93 GLY A N 1
ATOM 726 C CA . GLY A 1 93 ? -9.457 12.243 19.342 1.00 88.81 93 GLY A CA 1
ATOM 727 C C . GLY A 1 93 ? -8.638 10.951 19.359 1.00 88.81 93 GLY A C 1
ATOM 728 O O . GLY A 1 93 ? -8.509 10.355 20.423 1.00 88.81 93 GLY A O 1
ATOM 729 N N . TYR A 1 94 ? -8.094 10.498 18.223 1.00 92.25 94 TYR A N 1
ATOM 730 C CA . TYR A 1 94 ? -7.087 9.428 18.220 1.00 92.25 94 TYR A CA 1
ATOM 731 C C . TYR A 1 94 ? -5.695 9.991 18.542 1.00 92.25 94 TYR A C 1
ATOM 733 O O . TYR A 1 94 ? -5.253 10.963 17.931 1.00 92.25 94 TYR A O 1
ATOM 741 N N . GLU A 1 95 ? -4.998 9.363 19.486 1.00 90.31 95 GLU A N 1
ATOM 742 C CA . GLU A 1 95 ? -3.700 9.809 20.013 1.00 90.31 95 GLU A CA 1
ATOM 743 C C . GLU A 1 95 ? -2.544 9.358 19.117 1.00 90.31 95 GLU A C 1
ATOM 745 O O . GLU A 1 95 ? -1.644 10.129 18.784 1.00 90.31 95 GLU A O 1
ATOM 750 N N . VAL A 1 96 ? -2.591 8.095 18.690 1.00 89.25 96 VAL A N 1
ATOM 751 C CA . VAL A 1 96 ? -1.615 7.507 17.772 1.00 89.25 96 VAL A CA 1
ATOM 752 C C . VAL A 1 96 ? -2.337 7.141 16.493 1.00 89.25 96 VAL A C 1
ATOM 754 O O . VAL A 1 96 ? -3.375 6.488 16.532 1.00 89.25 96 VAL A O 1
ATOM 757 N N . VAL A 1 97 ? -1.772 7.561 15.364 1.00 92.69 97 VAL A N 1
ATOM 758 C CA . VAL A 1 97 ? -2.261 7.207 14.032 1.00 92.69 97 VAL A CA 1
ATOM 759 C C . VAL A 1 97 ? -1.063 6.883 13.155 1.00 92.69 97 VAL A C 1
ATOM 761 O O . VAL A 1 97 ? -0.178 7.733 13.001 1.00 92.69 97 VAL A O 1
ATOM 764 N N . LYS A 1 98 ? -1.040 5.665 12.611 1.00 91.62 98 LYS A N 1
ATOM 765 C CA . LYS A 1 98 ? -0.011 5.161 11.696 1.00 91.62 98 LYS A CA 1
ATOM 766 C C . LYS A 1 98 ? -0.675 4.459 10.522 1.00 91.62 98 LYS A C 1
ATOM 768 O O . LYS A 1 98 ? -1.581 3.660 10.736 1.00 91.62 98 LYS A O 1
ATOM 773 N N . GLU A 1 99 ? -0.212 4.739 9.316 1.00 89.62 99 GLU A N 1
ATOM 774 C CA . GLU A 1 99 ? -0.546 3.930 8.146 1.00 89.62 99 GLU A CA 1
ATOM 775 C C . GLU A 1 99 ? 0.230 2.6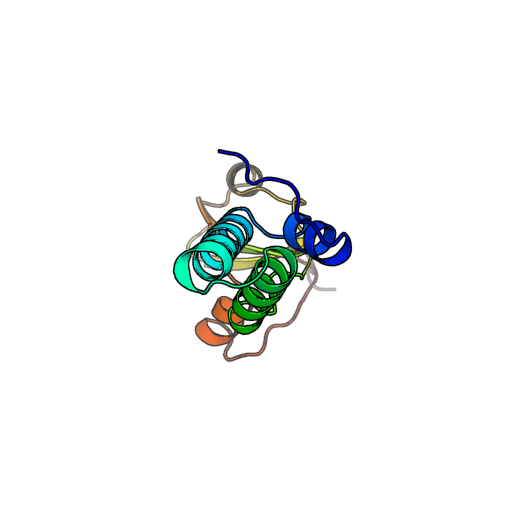09 8.216 1.00 89.62 99 GLU A C 1
ATOM 777 O O . GLU A 1 99 ? 1.371 2.580 8.687 1.00 89.62 99 GLU A O 1
ATOM 782 N N . VAL A 1 100 ? -0.421 1.508 7.857 1.00 89.31 100 VAL A N 1
ATOM 783 C CA . VAL A 1 100 ? 0.113 0.146 7.979 1.00 89.31 100 VAL A CA 1
ATOM 784 C C . VAL A 1 100 ? -0.336 -0.702 6.791 1.00 89.31 100 VAL A C 1
ATOM 786 O O . VAL A 1 100 ? -1.329 -0.400 6.139 1.00 89.31 100 VAL A O 1
ATOM 789 N N . GLU A 1 101 ? 0.375 -1.792 6.515 1.00 84.69 101 GLU A N 1
ATOM 790 C CA . GLU A 1 101 ? 0.040 -2.697 5.412 1.00 84.69 101 GLU A CA 1
ATOM 791 C C . GLU A 1 101 ? -0.948 -3.791 5.871 1.00 84.69 101 GLU A C 1
ATOM 793 O O . GLU A 1 101 ? -0.804 -4.368 6.954 1.00 84.69 101 GLU A O 1
ATOM 798 N N . LEU A 1 102 ? -1.971 -4.074 5.053 1.00 87.00 102 LEU A N 1
ATOM 799 C CA . LEU A 1 102 ? -3.079 -4.969 5.408 1.00 87.00 102 LEU A CA 1
ATOM 800 C C . LEU A 1 102 ? -2.618 -6.397 5.732 1.00 87.00 102 LEU A C 1
ATOM 802 O O . LEU A 1 102 ? -3.042 -6.956 6.743 1.00 87.00 102 LEU A O 1
ATOM 806 N N . SER A 1 103 ? -1.767 -6.999 4.899 1.00 84.25 103 SER A N 1
ATOM 807 C CA . SER A 1 103 ? -1.272 -8.365 5.101 1.00 84.25 103 SER A CA 1
ATOM 808 C C . SER A 1 103 ? -0.451 -8.480 6.388 1.00 84.25 103 SER A C 1
ATOM 810 O O . SER A 1 103 ? -0.629 -9.426 7.155 1.00 84.25 103 SER A O 1
ATOM 812 N N . THR A 1 104 ? 0.387 -7.487 6.674 1.00 85.88 104 THR A N 1
ATOM 813 C CA . THR A 1 104 ? 1.199 -7.384 7.889 1.00 85.88 104 THR A CA 1
ATOM 814 C C . THR A 1 104 ? 0.308 -7.300 9.123 1.00 85.88 104 THR A C 1
ATOM 816 O O . THR A 1 104 ? 0.539 -8.007 10.104 1.00 85.88 104 THR A O 1
ATOM 819 N N . VAL A 1 105 ? -0.759 -6.497 9.064 1.00 90.62 105 VAL A N 1
ATOM 820 C CA . VAL A 1 105 ? -1.753 -6.407 10.140 1.00 90.62 105 VAL A CA 1
ATOM 821 C C . VAL A 1 105 ? -2.483 -7.734 10.331 1.00 90.62 105 VAL A C 1
ATOM 823 O O . VAL A 1 105 ? -2.573 -8.225 11.456 1.00 90.62 105 VAL A O 1
ATOM 826 N N . LEU A 1 106 ? -2.981 -8.345 9.255 1.00 90.88 106 LEU A N 1
ATOM 827 C CA . LEU A 1 106 ? -3.716 -9.607 9.331 1.00 90.88 106 LEU A CA 1
ATOM 828 C C . LEU A 1 106 ? -2.859 -10.723 9.929 1.00 90.88 106 LEU A C 1
ATOM 830 O O . LEU A 1 106 ? -3.308 -11.424 10.835 1.00 90.88 106 LEU A O 1
ATOM 834 N N . GLN A 1 107 ? -1.623 -10.872 9.458 1.00 89.00 107 GLN A N 1
ATOM 835 C CA . GLN A 1 107 ? -0.708 -11.901 9.947 1.00 89.00 107 GLN A CA 1
ATOM 836 C C . GLN A 1 107 ? -0.246 -11.612 11.379 1.00 89.00 107 GLN A C 1
ATOM 838 O O . GLN A 1 107 ? -0.329 -12.490 12.234 1.00 89.00 107 GLN A O 1
ATOM 843 N N . GLY A 1 108 ? 0.201 -10.385 11.654 1.00 91.81 108 GLY A N 1
ATOM 844 C CA . GLY A 1 108 ? 0.819 -10.019 12.929 1.00 91.81 108 GLY A CA 1
ATOM 845 C C . GLY A 1 108 ? -0.163 -9.821 14.084 1.00 91.81 108 GLY A C 1
ATOM 846 O O . GLY A 1 108 ? 0.193 -10.088 15.229 1.00 91.81 108 GLY A O 1
ATOM 847 N N . HIS A 1 109 ? -1.392 -9.372 13.807 1.00 92.00 109 HIS A N 1
ATOM 848 C CA . HIS A 1 109 ? -2.354 -8.978 14.847 1.00 92.00 109 HIS A CA 1
ATOM 849 C C . HIS A 1 109 ? -3.645 -9.802 14.866 1.00 92.00 109 HIS A C 1
ATOM 851 O O . HIS A 1 109 ? -4.322 -9.825 15.892 1.00 92.00 109 HIS A O 1
ATOM 857 N N . PHE A 1 110 ? -3.988 -10.487 13.772 1.00 92.88 110 PHE A N 1
ATOM 858 C CA . PHE A 1 110 ? -5.264 -11.202 13.637 1.00 92.88 110 PHE A CA 1
ATOM 859 C C . PHE A 1 110 ? -5.115 -12.693 13.309 1.00 92.88 110 PHE A C 1
ATOM 861 O O . PHE A 1 110 ? -6.112 -13.365 13.052 1.00 92.88 110 PHE A O 1
ATOM 868 N N . ASN A 1 111 ? -3.888 -13.231 13.300 1.00 91.12 111 ASN A N 1
ATOM 869 C CA . ASN A 1 111 ? -3.603 -14.621 12.925 1.00 91.12 111 ASN A CA 1
ATOM 870 C C . ASN A 1 111 ? -4.261 -15.027 11.585 1.00 91.12 111 ASN A C 1
ATOM 872 O O . ASN A 1 111 ? -4.793 -16.125 11.428 1.00 91.12 111 ASN A O 1
ATOM 876 N N . GLY A 1 112 ?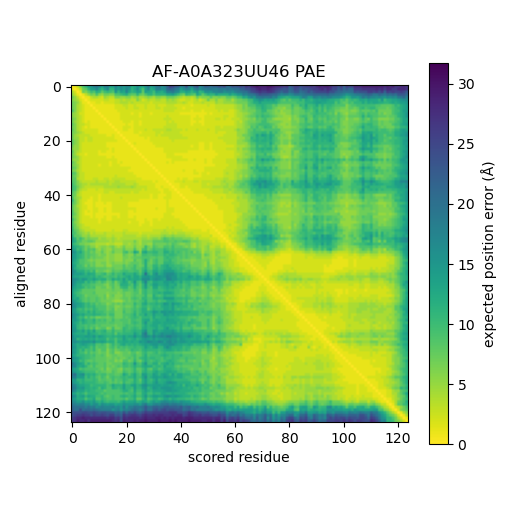 -4.278 -14.092 10.634 1.00 90.75 112 GLY A N 1
ATOM 877 C CA . GLY A 1 112 ? -4.822 -14.273 9.291 1.00 90.75 112 GLY A CA 1
ATOM 878 C C . GLY A 1 112 ? -6.337 -14.094 9.143 1.00 90.75 112 GLY A C 1
ATOM 879 O O . GLY A 1 112 ? -6.818 -14.188 8.017 1.00 90.75 112 GLY A O 1
ATOM 880 N N . LEU A 1 113 ? -7.0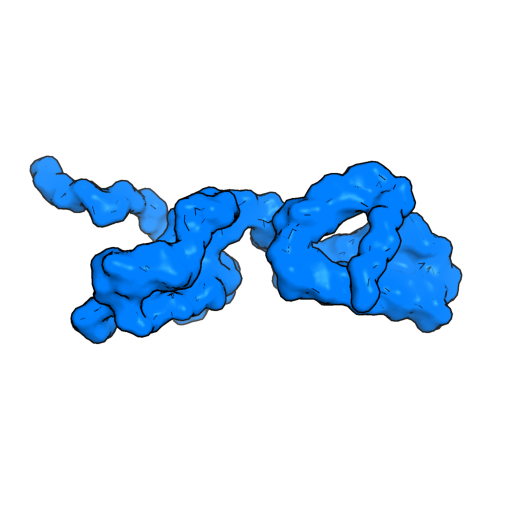99 -13.815 10.210 1.00 91.69 113 LEU A N 1
ATOM 881 C CA . LEU A 1 113 ? -8.560 -13.686 10.133 1.00 91.69 113 LEU A CA 1
ATOM 882 C C . LEU A 1 113 ? -9.076 -12.421 10.828 1.00 91.69 113 LEU A C 1
ATOM 884 O O . LEU A 1 113 ? -9.067 -12.320 12.051 1.00 91.69 113 LEU A O 1
ATOM 888 N N . ALA A 1 114 ? -9.628 -11.495 10.042 1.00 91.94 114 ALA A N 1
ATOM 889 C CA . ALA A 1 114 ? -10.348 -10.326 10.542 1.00 91.94 114 ALA A CA 1
ATOM 890 C C . ALA A 1 114 ? -11.758 -10.251 9.942 1.00 91.94 114 ALA A C 1
ATOM 892 O O . ALA A 1 114 ? -12.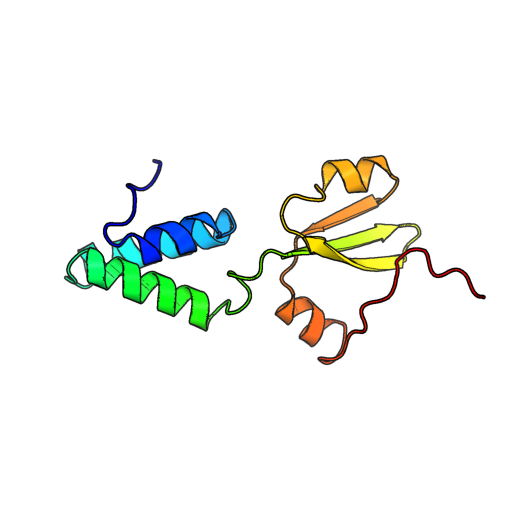001 -10.700 8.822 1.00 91.94 114 ALA A O 1
ATOM 893 N N . MET A 1 115 ? -12.688 -9.656 10.688 1.00 89.81 115 MET A N 1
ATOM 894 C CA . MET A 1 115 ? -14.060 -9.412 10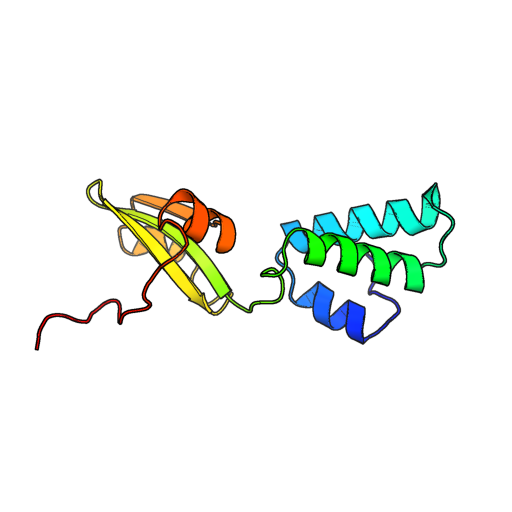.246 1.00 89.81 115 MET A CA 1
ATOM 895 C C . MET A 1 115 ? -14.272 -7.914 10.043 1.00 89.81 115 MET A C 1
ATOM 897 O O . MET A 1 115 ? -14.048 -7.123 10.959 1.00 89.81 115 MET A O 1
ATOM 901 N N . LEU A 1 116 ? -14.760 -7.526 8.864 1.00 88.75 116 LEU A N 1
ATOM 902 C CA . LEU A 1 116 ? -15.262 -6.173 8.646 1.00 88.75 116 LEU A CA 1
ATOM 903 C C . LEU A 1 116 ? -16.639 -6.048 9.299 1.00 88.75 116 LEU A C 1
ATOM 905 O O . LEU A 1 116 ? -17.551 -6.820 9.011 1.00 88.75 116 LEU A O 1
ATOM 909 N N . SER A 1 117 ? -16.785 -5.071 10.185 1.00 83.56 117 SER A N 1
ATOM 910 C CA . SER A 1 117 ? -18.049 -4.746 10.844 1.00 83.56 117 SER A CA 1
ATOM 911 C C . SER A 1 117 ? -18.307 -3.247 10.748 1.00 83.56 117 SER A C 1
ATOM 913 O O . SER A 1 117 ? -17.383 -2.456 10.544 1.00 83.56 117 SER A O 1
ATOM 915 N N . HIS A 1 118 ? -19.573 -2.840 10.856 1.00 79.75 118 HIS A N 1
ATOM 916 C CA . HIS A 1 118 ? -19.890 -1.419 10.881 1.00 79.75 118 HIS A CA 1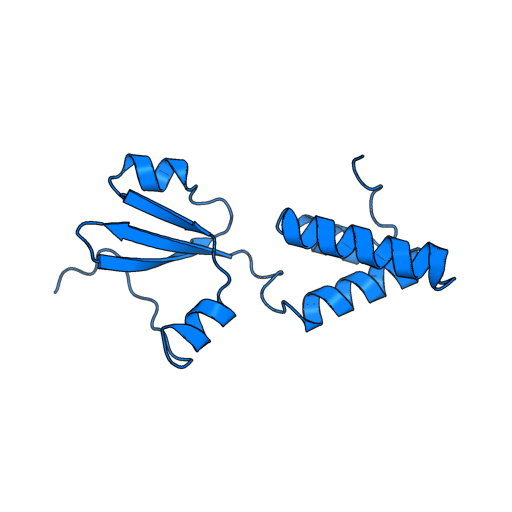
ATOM 917 C C . HIS A 1 118 ? -19.272 -0.780 12.134 1.00 79.75 118 HIS A C 1
ATOM 919 O O . HIS A 1 118 ? -19.546 -1.251 13.239 1.00 79.75 118 HIS A O 1
ATOM 925 N N . PRO A 1 119 ? -18.515 0.325 11.997 1.00 65.88 119 PRO A N 1
ATOM 926 C CA . PRO A 1 119 ? -17.810 0.944 13.122 1.00 65.88 119 PRO A CA 1
ATOM 927 C C . PRO A 1 119 ? -18.751 1.470 14.218 1.00 65.88 119 PRO A C 1
ATOM 929 O O . PRO A 1 119 ? -18.306 1.750 15.326 1.00 65.88 119 PRO A O 1
ATOM 932 N N . TRP A 1 120 ? -20.050 1.586 13.922 1.00 67.06 120 TRP A N 1
ATOM 933 C CA . TRP A 1 120 ? -21.091 2.037 14.851 1.00 67.06 120 TRP A CA 1
ATOM 934 C C . TRP A 1 120 ? -22.218 1.022 15.010 1.00 67.06 120 TRP A C 1
ATOM 936 O O . TRP A 1 120 ? -23.351 1.407 15.293 1.00 67.06 120 TRP A O 1
ATOM 946 N N . ALA A 1 121 ? -21.934 -0.267 14.820 1.00 54.16 121 ALA A N 1
ATOM 947 C CA . ALA A 1 121 ? -22.863 -1.323 15.196 1.00 54.16 121 ALA A CA 1
ATOM 948 C C . ALA A 1 121 ? -22.974 -1.388 16.733 1.00 54.16 121 ALA A C 1
ATOM 950 O O . ALA A 1 121 ? -22.483 -2.305 17.386 1.00 54.16 121 ALA A O 1
ATOM 951 N N . HIS A 1 122 ? -23.603 -0.377 17.332 1.00 48.09 122 HIS A N 1
ATOM 952 C CA . HIS A 1 122 ? -24.199 -0.522 18.645 1.00 48.09 122 HIS A CA 1
ATOM 953 C C . HIS A 1 122 ? -25.344 -1.526 18.516 1.00 48.09 122 HIS A C 1
ATOM 955 O O . HIS A 1 122 ? -26.142 -1.447 17.584 1.00 48.09 122 HIS A O 1
ATOM 961 N N . LYS A 1 123 ? -25.339 -2.496 19.437 1.00 46.19 123 LYS A N 1
ATOM 962 C CA . LYS A 1 123 ? -26.313 -3.580 19.604 1.00 46.19 123 LYS A CA 1
ATOM 963 C C . LYS A 1 123 ? -27.724 -3.175 19.157 1.00 46.19 123 LYS A C 1
ATOM 965 O O . LYS A 1 123 ? -28.279 -2.226 19.710 1.00 46.19 123 LYS A O 1
ATOM 970 N N . ALA A 1 124 ? -28.281 -3.927 18.208 1.00 42.66 124 ALA A N 1
ATOM 971 C CA . ALA A 1 124 ? -29.721 -4.161 18.195 1.00 42.66 124 ALA A CA 1
ATOM 972 C C . ALA A 1 124 ? -30.089 -5.050 19.392 1.00 42.66 124 ALA A C 1
ATOM 974 O O . ALA A 1 124 ? -29.248 -5.910 19.755 1.00 42.66 124 ALA A O 1
#

Sequence (124 aa):
MPHPKSINPLVDELVQSLSAEGRETFEERAGVMEFDGGENRELAEALALLDLLKRHPAALLDVDVFSITRDQVTQFLVCHRGRMTAERLRSVGYEVVKEVELSTVLQGHFNGLAMLSHPWAHKA

pLDDT: mean 87.62, std 11.15, range [42.66, 97.75]